Protein AF-A0A645JIY0-F1 (afdb_monomer)

Nearest PDB structures (foldseek):
  5c6n-assembly1_A  TM=8.817E-01  e=1.432E-03  Halalkalibacterium halodurans C-125
  6idr-assembly1_A  TM=7.908E-01  e=8.193E-02  Vibrio cholerae

Foldseek 3Di:
DPPPPCVVVVVVLVVVLVVLVVVCVVLVVLLVVLLVVCVVVVNNVVSVVLVCQLPPVQLVVQCVPQCVPVPSVSNSVSNVVSSVVSSVVSVVVVVVVVVVVVVVVVVVVVVVVVD

pLDDT: mean 82.57, std 8.28, range [42.62, 90.31]

Solvent-accessible surface area (backbone atoms only — not comparable to full-atom values): 6210 Å² total; per-residue (Å²): 142,87,77,76,87,56,49,72,61,52,49,56,49,50,51,53,44,51,52,53,54,61,70,45,45,65,60,55,52,52,49,52,53,54,34,50,50,30,43,74,75,70,41,42,70,59,27,52,48,54,52,43,38,30,69,48,69,40,24,49,57,36,48,67,49,38,26,76,78,50,42,72,61,17,47,61,46,21,57,61,51,18,49,50,56,36,47,53,51,51,50,51,54,50,53,53,49,56,52,54,50,56,52,51,54,53,50,54,52,54,54,64,75,76,107

Secondary structure (DSSP, 8-state):
--S-SSHHHHHHHHHHHHHHHHHHHHHHHHHHHHHHHHHHTT-HHHHHHHHHIIIIIIHHHHHHHHHHHHHHHHHHHHHHHHHHHHHHHHHHHHHHHHHHHHHHHHHHHHHHHH-

Structure (mmCIF, N/CA/C/O backbone):
data_AF-A0A645JIY0-F1
#
_entry.id   AF-A0A645JIY0-F1
#
loop_
_atom_site.group_PDB
_atom_site.id
_atom_site.type_symbol
_atom_site.label_atom_id
_atom_site.label_alt_id
_atom_site.label_comp_id
_atom_site.label_asym_id
_atom_site.label_entity_id
_atom_site.label_seq_id
_atom_site.pdbx_PDB_ins_code
_atom_site.Cartn_x
_atom_site.Cartn_y
_atom_site.Cartn_z
_atom_site.occupancy
_atom_site.B_iso_or_equiv
_atom_site.auth_seq_id
_atom_site.auth_comp_id
_atom_site.auth_asym_id
_atom_site.auth_atom_id
_atom_site.pdbx_PDB_model_num
ATOM 1 N N . MET A 1 1 ? 25.779 -22.692 -22.899 1.00 42.62 1 MET A N 1
ATOM 2 C CA . MET A 1 1 ? 26.183 -21.315 -23.267 1.00 42.62 1 MET A CA 1
ATOM 3 C C . MET A 1 1 ? 25.017 -20.619 -23.979 1.00 42.62 1 MET A C 1
ATOM 5 O O . MET A 1 1 ? 25.105 -20.341 -25.164 1.00 42.62 1 MET A O 1
ATOM 9 N N . ALA A 1 2 ? 23.885 -20.424 -23.287 1.00 53.16 2 ALA A N 1
ATOM 10 C CA . ALA A 1 2 ? 22.614 -20.005 -23.906 1.00 53.16 2 ALA A CA 1
ATOM 11 C C . ALA A 1 2 ? 22.098 -18.621 -23.448 1.00 53.16 2 ALA A C 1
ATOM 13 O O . ALA A 1 2 ? 21.055 -18.190 -23.915 1.00 53.16 2 ALA A O 1
ATOM 14 N N . PHE A 1 3 ? 22.824 -17.903 -22.578 1.00 59.81 3 PHE A N 1
ATOM 15 C CA . PHE A 1 3 ? 22.376 -16.625 -21.987 1.00 59.81 3 PHE A CA 1
ATOM 16 C C . PHE A 1 3 ? 23.402 -15.481 -22.111 1.00 59.81 3 PHE A C 1
ATOM 18 O O . PHE A 1 3 ? 23.457 -14.595 -21.267 1.00 59.81 3 PHE A O 1
ATOM 25 N N . SER A 1 4 ? 24.275 -15.501 -23.121 1.00 52.47 4 SER A N 1
ATOM 26 C CA . SER A 1 4 ? 25.488 -14.663 -23.127 1.00 52.47 4 SER A CA 1
ATOM 27 C C . SER A 1 4 ? 25.742 -13.916 -24.437 1.00 52.47 4 SER A C 1
ATOM 29 O O . SER A 1 4 ? 26.889 -13.814 -24.864 1.00 52.47 4 SER A O 1
ATOM 31 N N . LYS A 1 5 ? 24.693 -13.397 -25.085 1.00 56.94 5 LYS A N 1
ATOM 32 C CA . LYS A 1 5 ? 24.857 -12.351 -26.113 1.00 56.94 5 LYS A CA 1
ATOM 33 C C . LYS A 1 5 ? 24.526 -10.947 -25.59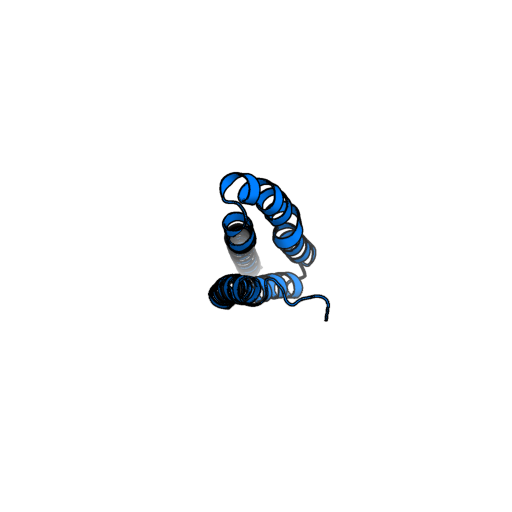1 1.00 56.94 5 LYS A C 1
ATOM 35 O O . LYS A 1 5 ? 25.255 -10.025 -25.927 1.00 56.94 5 LYS A O 1
ATOM 40 N N . ASP A 1 6 ? 23.597 -10.831 -24.637 1.00 58.28 6 ASP A N 1
ATOM 41 C CA . ASP A 1 6 ? 23.140 -9.535 -24.092 1.00 58.28 6 ASP A CA 1
ATOM 42 C C . ASP A 1 6 ? 23.527 -9.320 -22.612 1.00 58.28 6 ASP A C 1
ATOM 44 O O . ASP A 1 6 ? 22.954 -8.493 -21.903 1.00 58.28 6 ASP A O 1
ATOM 48 N N . ALA A 1 7 ? 24.510 -10.081 -22.113 1.00 64.19 7 ALA A N 1
ATOM 49 C CA . ALA A 1 7 ? 24.901 -10.095 -20.699 1.00 64.19 7 ALA A CA 1
ATOM 50 C C . ALA A 1 7 ? 25.199 -8.702 -20.092 1.00 64.19 7 ALA A C 1
ATOM 52 O O . ALA A 1 7 ? 24.764 -8.461 -18.966 1.00 64.19 7 ALA A O 1
ATOM 53 N N . PRO A 1 8 ? 25.874 -7.761 -20.785 1.00 70.31 8 PRO A N 1
ATOM 54 C CA . PRO A 1 8 ? 26.125 -6.435 -20.221 1.00 70.31 8 PRO A CA 1
ATOM 55 C C . PRO A 1 8 ? 24.842 -5.614 -20.044 1.00 70.31 8 PRO A C 1
ATOM 57 O O . PRO A 1 8 ? 24.685 -4.920 -19.041 1.00 70.31 8 PRO A O 1
ATOM 60 N N . GLU A 1 9 ? 23.913 -5.709 -20.995 1.00 73.75 9 GLU A N 1
ATOM 61 C CA . GLU A 1 9 ? 22.661 -4.948 -20.994 1.00 73.75 9 GLU A CA 1
ATOM 62 C C . GLU A 1 9 ? 21.662 -5.503 -19.969 1.00 73.75 9 GLU A C 1
ATOM 64 O O . GLU A 1 9 ? 21.008 -4.753 -19.247 1.00 73.75 9 GLU A O 1
ATOM 69 N N . LEU A 1 10 ? 21.620 -6.827 -19.801 1.00 75.12 10 LEU A N 1
ATOM 70 C CA . LEU A 1 10 ? 20.826 -7.468 -18.751 1.00 75.12 10 LEU A CA 1
ATOM 71 C C . LEU A 1 10 ? 21.333 -7.117 -17.346 1.00 75.12 10 LEU A C 1
ATOM 73 O O . LEU A 1 10 ? 20.528 -6.891 -16.440 1.00 75.12 10 LEU A O 1
ATOM 77 N N . ILE A 1 11 ? 22.654 -7.033 -17.154 1.00 79.94 11 ILE A N 1
ATOM 78 C CA . ILE A 1 11 ? 23.249 -6.654 -15.864 1.00 79.94 11 ILE A CA 1
ATOM 79 C C . ILE A 1 11 ? 22.939 -5.192 -15.528 1.00 79.94 11 ILE A C 1
ATOM 81 O O . ILE A 1 11 ? 22.566 -4.895 -14.391 1.00 79.94 11 ILE A O 1
ATOM 85 N N . THR A 1 12 ? 23.065 -4.267 -16.486 1.00 79.38 12 THR A N 1
ATOM 86 C CA . THR A 1 12 ? 22.749 -2.849 -16.241 1.00 79.38 12 THR A CA 1
ATOM 87 C C . THR A 1 12 ? 21.265 -2.653 -15.953 1.00 79.38 12 THR A C 1
ATOM 89 O O . THR A 1 12 ? 20.909 -1.902 -15.040 1.00 79.38 12 THR A O 1
ATOM 92 N N . LEU A 1 13 ? 20.405 -3.388 -16.656 1.00 78.69 13 LEU A N 1
ATOM 93 C CA . LEU A 1 13 ? 18.973 -3.367 -16.428 1.00 78.69 13 LEU A CA 1
ATOM 94 C C . LEU A 1 13 ? 18.585 -3.918 -15.050 1.00 78.69 13 LEU A C 1
ATOM 96 O O . LEU A 1 13 ? 17.878 -3.247 -14.296 1.00 78.69 13 LEU A O 1
ATOM 100 N N . GLY A 1 14 ? 19.073 -5.111 -14.702 1.00 79.75 14 GLY A N 1
ATOM 101 C CA . GLY A 1 14 ? 18.803 -5.741 -13.411 1.00 79.75 14 GLY A CA 1
ATOM 102 C C . GLY A 1 14 ? 19.338 -4.915 -12.242 1.00 79.75 14 GLY A C 1
ATOM 103 O O . GLY A 1 14 ? 18.649 -4.749 -11.240 1.00 79.75 14 GLY A O 1
ATOM 104 N N . SER A 1 15 ? 20.521 -4.310 -12.393 1.00 83.56 15 SER A N 1
ATOM 105 C CA . SER A 1 15 ? 21.105 -3.412 -11.387 1.00 83.56 15 SER A CA 1
ATOM 106 C C . SER A 1 15 ? 20.230 -2.180 -11.134 1.00 83.56 15 SER A C 1
ATOM 108 O O . SER A 1 15 ? 20.032 -1.776 -9.985 1.00 83.56 15 SER A O 1
ATOM 110 N N . ARG A 1 16 ? 19.648 -1.596 -12.191 1.00 82.19 16 ARG A N 1
ATOM 111 C CA . ARG A 1 16 ? 18.733 -0.453 -12.064 1.00 82.19 16 ARG A CA 1
ATOM 112 C C . ARG A 1 16 ? 17.440 -0.837 -11.348 1.00 82.19 16 ARG A C 1
ATOM 114 O O . ARG A 1 16 ? 17.020 -0.109 -10.452 1.00 82.19 16 ARG A O 1
ATOM 121 N N . GLY A 1 17 ? 16.850 -1.972 -11.712 1.00 80.44 17 GLY A N 1
ATOM 122 C CA . GLY A 1 17 ? 15.659 -2.505 -11.058 1.00 80.44 17 GLY A CA 1
ATOM 123 C C . GLY A 1 17 ? 15.871 -2.787 -9.574 1.00 80.44 17 GLY A C 1
ATOM 124 O O . GLY A 1 17 ? 15.133 -2.287 -8.729 1.00 80.44 17 GLY A O 1
ATOM 125 N N . LEU A 1 18 ? 16.961 -3.484 -9.250 1.00 84.00 18 LEU A N 1
ATOM 126 C CA . LEU A 1 18 ? 17.313 -3.832 -7.876 1.00 84.00 18 LEU A CA 1
ATOM 127 C C . LEU A 1 18 ? 17.519 -2.589 -6.999 1.00 84.00 18 LEU A C 1
ATOM 129 O O . LEU A 1 18 ? 17.071 -2.557 -5.858 1.00 84.00 18 LEU A O 1
ATOM 133 N N . ARG A 1 19 ? 18.172 -1.540 -7.519 1.00 85.94 19 ARG A N 1
ATOM 134 C CA . ARG A 1 19 ? 18.338 -0.275 -6.782 1.00 85.94 19 ARG A CA 1
ATOM 135 C C . ARG A 1 19 ? 17.001 0.376 -6.448 1.00 85.94 19 ARG A C 1
ATOM 137 O O . ARG A 1 19 ? 16.861 0.908 -5.352 1.00 85.94 19 ARG A O 1
ATOM 144 N N . ILE A 1 20 ? 16.049 0.345 -7.379 1.00 82.88 20 ILE A N 1
ATOM 145 C CA . ILE A 1 20 ? 14.705 0.880 -7.152 1.00 82.88 20 ILE A CA 1
ATOM 146 C C . ILE A 1 20 ? 14.017 0.071 -6.049 1.00 82.88 20 ILE A C 1
ATOM 148 O O . ILE A 1 20 ? 13.599 0.661 -5.058 1.00 82.88 20 ILE A O 1
ATOM 152 N N . ASP A 1 21 ? 13.993 -1.259 -6.146 1.00 81.81 21 ASP A N 1
ATOM 153 C CA . ASP A 1 21 ? 13.362 -2.113 -5.129 1.00 81.81 21 ASP A CA 1
ATOM 154 C C . ASP A 1 21 ? 13.979 -1.917 -3.732 1.00 81.81 21 ASP A C 1
ATOM 156 O O . ASP A 1 21 ? 13.263 -1.817 -2.734 1.00 81.81 21 ASP A O 1
ATOM 160 N N . LEU A 1 22 ? 15.308 -1.783 -3.646 1.00 86.94 22 LEU A N 1
ATOM 161 C CA . LEU A 1 22 ? 16.008 -1.559 -2.377 1.00 86.94 22 LEU A CA 1
ATOM 162 C C . LEU A 1 22 ? 15.668 -0.209 -1.731 1.00 86.94 22 LEU A C 1
ATOM 164 O O . LEU A 1 22 ? 15.601 -0.122 -0.507 1.00 86.94 22 LEU A O 1
ATOM 168 N N . ILE A 1 23 ? 15.422 0.840 -2.519 1.00 88.00 23 ILE A N 1
ATOM 169 C CA . ILE A 1 23 ? 14.982 2.141 -1.987 1.00 88.00 23 ILE A CA 1
ATOM 170 C C . ILE A 1 23 ? 13.562 2.040 -1.404 1.00 88.00 23 ILE A C 1
ATOM 172 O O . ILE A 1 23 ? 13.238 2.746 -0.450 1.00 88.00 23 ILE A O 1
ATOM 176 N N . PHE A 1 24 ? 12.728 1.137 -1.927 1.00 84.44 24 PHE A N 1
ATOM 177 C CA . PHE A 1 24 ? 11.347 0.927 -1.477 1.00 84.44 24 PHE A CA 1
ATOM 178 C C . PHE A 1 24 ? 11.202 -0.018 -0.278 1.00 84.44 24 PHE A C 1
ATOM 180 O O . PHE A 1 24 ? 10.114 -0.131 0.294 1.00 84.44 24 PHE A O 1
ATOM 187 N N . LEU A 1 25 ? 12.297 -0.623 0.185 1.00 86.25 25 LEU A N 1
ATOM 188 C CA . LEU A 1 25 ? 12.316 -1.517 1.344 1.00 86.25 25 LEU A CA 1
ATOM 189 C C . LEU A 1 25 ? 11.610 -0.951 2.602 1.00 86.25 25 LEU A C 1
ATOM 191 O O . LEU A 1 25 ? 10.852 -1.695 3.231 1.00 86.25 25 LEU A O 1
ATOM 195 N N . PRO A 1 26 ? 11.763 0.342 2.974 1.00 87.19 26 PRO A N 1
ATOM 196 C CA . PRO A 1 26 ? 11.070 0.910 4.134 1.00 87.19 26 PRO A CA 1
ATOM 197 C C . PRO A 1 26 ? 9.543 0.929 3.980 1.00 87.19 26 PRO A C 1
ATOM 199 O O . PRO A 1 26 ? 8.818 0.681 4.944 1.00 87.19 26 PRO A O 1
ATOM 202 N N . VAL A 1 27 ? 9.048 1.183 2.764 1.00 85.75 27 VAL A N 1
ATOM 203 C CA . VAL A 1 27 ? 7.608 1.203 2.452 1.00 85.75 27 VAL A CA 1
ATOM 204 C C . VAL A 1 27 ? 7.019 -0.198 2.601 1.00 85.75 27 VAL A C 1
ATOM 206 O O . VAL A 1 27 ? 5.951 -0.373 3.193 1.00 85.75 27 VAL A O 1
ATOM 209 N N . ILE A 1 28 ? 7.751 -1.210 2.131 1.00 83.88 28 ILE A N 1
ATOM 210 C CA . ILE A 1 28 ? 7.379 -2.620 2.288 1.00 83.88 28 ILE A CA 1
ATOM 211 C C . ILE A 1 28 ? 7.361 -3.003 3.777 1.00 83.88 28 ILE A C 1
ATOM 213 O O . ILE A 1 28 ? 6.414 -3.642 4.236 1.00 83.88 28 ILE A O 1
ATOM 217 N N . GLY A 1 29 ? 8.358 -2.562 4.552 1.00 88.06 29 GLY A N 1
ATOM 218 C CA . GLY A 1 29 ? 8.407 -2.772 6.002 1.00 88.06 29 GLY A CA 1
ATOM 219 C C . GLY A 1 29 ? 7.186 -2.196 6.726 1.00 88.06 29 GLY A C 1
ATOM 220 O O . GLY A 1 29 ? 6.540 -2.903 7.501 1.00 88.06 29 GLY A O 1
ATOM 221 N N . TYR A 1 30 ? 6.809 -0.950 6.418 1.00 87.81 30 TYR A N 1
ATOM 222 C CA . TYR A 1 30 ? 5.597 -0.320 6.957 1.00 87.81 30 TYR A CA 1
ATOM 223 C C . TYR A 1 30 ? 4.333 -1.142 6.658 1.00 87.81 30 TYR A C 1
ATOM 225 O O . TYR A 1 30 ? 3.529 -1.400 7.555 1.00 87.81 30 TYR A O 1
ATOM 233 N N . GLN A 1 31 ? 4.177 -1.605 5.416 1.00 83.88 31 GLN A N 1
ATOM 234 C CA . GLN A 1 31 ? 3.032 -2.422 5.004 1.00 83.88 31 GLN A CA 1
ATOM 235 C C . GLN A 1 31 ? 2.930 -3.740 5.776 1.00 83.88 31 GLN A C 1
ATOM 237 O O . GLN A 1 31 ? 1.836 -4.124 6.193 1.00 83.88 31 GLN A O 1
ATOM 242 N N . ILE A 1 32 ? 4.054 -4.426 5.996 1.00 87.31 32 ILE A N 1
ATOM 243 C CA . ILE A 1 32 ? 4.079 -5.678 6.763 1.00 87.31 32 ILE A CA 1
ATOM 244 C C . ILE A 1 32 ? 3.636 -5.422 8.207 1.00 87.31 32 ILE A C 1
ATOM 246 O O . ILE A 1 32 ? 2.789 -6.148 8.726 1.00 87.31 32 ILE A O 1
ATOM 250 N N . VAL A 1 33 ? 4.148 -4.364 8.844 1.00 90.31 33 VAL A N 1
ATOM 251 C CA . VAL A 1 33 ? 3.768 -3.999 10.218 1.00 90.31 33 VAL A CA 1
ATOM 252 C C . VAL A 1 33 ? 2.281 -3.654 10.310 1.00 90.31 33 VAL A C 1
ATOM 254 O O . VAL A 1 33 ? 1.589 -4.179 11.181 1.00 90.31 33 VAL A O 1
ATOM 257 N N . ALA A 1 34 ? 1.759 -2.836 9.394 1.00 86.75 34 ALA A N 1
ATOM 258 C CA . ALA A 1 34 ? 0.342 -2.481 9.371 1.00 86.75 34 ALA A CA 1
ATOM 259 C C . ALA A 1 34 ? -0.559 -3.707 9.137 1.00 86.75 34 ALA A C 1
ATOM 261 O O . ALA A 1 34 ? -1.588 -3.870 9.793 1.00 86.75 34 ALA A O 1
ATOM 262 N N . SER A 1 35 ? -0.153 -4.612 8.245 1.00 86.25 35 SER A N 1
ATOM 263 C CA . SER A 1 35 ? -0.869 -5.865 8.001 1.00 86.25 35 SER A CA 1
ATOM 264 C C . SER A 1 35 ? -0.886 -6.766 9.241 1.00 86.25 35 SER A C 1
ATOM 266 O O . SER A 1 35 ? -1.935 -7.306 9.597 1.00 86.25 35 SER A O 1
ATOM 268 N N . ASN A 1 36 ? 0.246 -6.889 9.941 1.00 89.12 36 ASN A N 1
ATOM 269 C CA . ASN A 1 36 ? 0.336 -7.639 11.196 1.00 89.12 36 ASN A CA 1
ATOM 270 C C . ASN A 1 36 ? -0.508 -7.005 12.309 1.00 89.12 36 ASN A C 1
ATOM 272 O O . ASN A 1 36 ? -1.159 -7.727 13.059 1.00 89.12 36 ASN A O 1
ATOM 276 N N . TYR A 1 37 ? -0.570 -5.673 12.380 1.00 89.44 37 TYR A N 1
ATOM 277 C CA . TYR A 1 37 ? -1.449 -4.967 13.313 1.00 89.44 37 TYR A CA 1
ATOM 278 C C . TYR A 1 37 ? -2.920 -5.353 13.109 1.00 89.44 37 TYR A C 1
ATOM 280 O O . TYR A 1 37 ? -3.588 -5.758 14.060 1.00 89.44 37 TYR A O 1
ATOM 288 N N . PHE A 1 38 ? -3.417 -5.311 11.866 1.00 86.94 38 PHE A N 1
ATOM 289 C CA . PHE A 1 38 ? -4.798 -5.701 11.560 1.00 86.94 38 PHE A CA 1
ATOM 290 C C . PHE A 1 38 ? -5.086 -7.176 11.863 1.00 86.94 38 PHE A C 1
ATOM 292 O O . PHE A 1 38 ? -6.196 -7.506 12.281 1.00 86.94 38 PHE A O 1
ATOM 299 N N . GLN A 1 39 ? -4.106 -8.062 11.683 1.00 87.88 39 GLN A N 1
ATOM 300 C CA . GLN A 1 39 ? -4.231 -9.465 12.083 1.00 87.88 39 GLN A CA 1
ATOM 301 C C . GLN A 1 39 ? -4.313 -9.613 13.611 1.00 87.88 39 GLN A C 1
ATOM 303 O O . GLN A 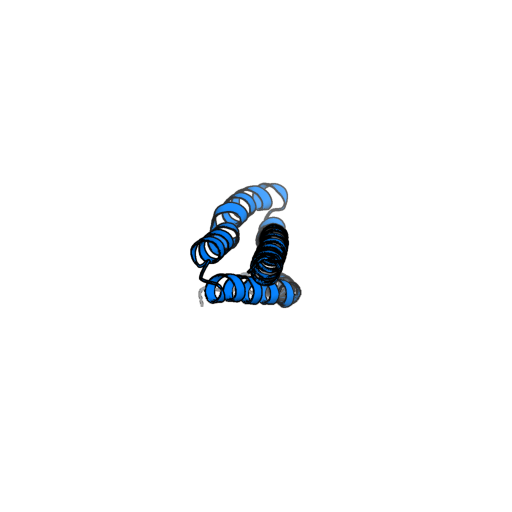1 39 ? -5.182 -10.336 14.097 1.00 87.88 39 GLN A O 1
ATOM 308 N N . ALA A 1 40 ? -3.485 -8.883 14.366 1.00 88.00 40 ALA A N 1
ATOM 309 C CA . ALA A 1 40 ? -3.436 -8.947 15.828 1.00 88.00 40 ALA A CA 1
ATOM 310 C C . ALA A 1 40 ? -4.732 -8.465 16.506 1.00 88.00 40 ALA A C 1
ATOM 312 O O . ALA A 1 40 ? -5.149 -9.043 17.505 1.00 88.00 40 ALA A O 1
ATOM 313 N N . ILE A 1 41 ? -5.410 -7.456 15.947 1.00 86.94 41 ILE A N 1
ATOM 314 C CA . ILE A 1 41 ? -6.702 -6.957 16.465 1.00 86.94 41 ILE A CA 1
ATOM 315 C C . ILE A 1 41 ? -7.919 -7.774 15.981 1.00 86.94 41 ILE A C 1
ATOM 317 O O . ILE A 1 41 ? -9.060 -7.336 16.117 1.00 86.94 41 ILE A O 1
ATOM 321 N N . GLY A 1 42 ? -7.702 -8.936 15.352 1.00 84.75 42 GLY A N 1
ATOM 322 C CA . GLY A 1 42 ? -8.771 -9.805 14.843 1.00 84.75 42 GLY A CA 1
ATOM 323 C C . GLY A 1 42 ? -9.419 -9.336 13.532 1.00 84.75 42 GLY A C 1
ATOM 324 O O . GLY A 1 42 ? -10.389 -9.933 13.066 1.00 84.75 42 GLY A O 1
ATOM 325 N N . LYS A 1 43 ? -8.878 -8.300 12.879 1.00 85.44 43 LYS A N 1
ATOM 326 C CA . LYS A 1 43 ? -9.362 -7.750 11.599 1.00 85.44 43 LYS A CA 1
ATOM 327 C C . LYS A 1 43 ? -8.594 -8.313 10.398 1.00 85.44 43 LYS A C 1
ATOM 329 O O . LYS A 1 43 ? -8.277 -7.597 9.447 1.00 85.44 43 LYS A O 1
ATOM 334 N N . ALA A 1 44 ? -8.365 -9.628 10.394 1.00 86.81 44 ALA A N 1
ATOM 335 C CA . ALA A 1 44 ? -7.625 -10.334 9.341 1.00 86.81 44 ALA A CA 1
ATOM 336 C C . ALA A 1 44 ? -8.194 -10.100 7.927 1.00 86.81 44 ALA A C 1
ATOM 338 O O . ALA A 1 44 ? -7.437 -9.988 6.968 1.00 86.81 44 ALA A O 1
ATOM 339 N N . LYS A 1 45 ? -9.518 -9.934 7.788 1.00 86.81 45 LYS A N 1
ATOM 340 C CA . LYS A 1 45 ? -10.157 -9.618 6.496 1.00 86.81 45 LYS A CA 1
ATOM 341 C C . LYS A 1 45 ? -9.620 -8.323 5.872 1.00 86.81 45 LYS A C 1
ATOM 343 O O . LYS A 1 45 ? -9.433 -8.272 4.662 1.00 86.81 45 LYS A O 1
ATOM 348 N N . ILE A 1 46 ? -9.353 -7.300 6.688 1.00 85.56 46 ILE A N 1
ATOM 349 C CA . ILE A 1 46 ? -8.817 -6.012 6.222 1.00 85.56 46 ILE A CA 1
ATOM 350 C C . ILE A 1 46 ? -7.354 -6.176 5.797 1.00 85.56 46 ILE A C 1
ATOM 352 O O . ILE A 1 46 ? -6.977 -5.700 4.732 1.00 85.56 46 ILE A O 1
ATOM 356 N N . SER A 1 47 ? -6.553 -6.903 6.581 1.00 85.12 47 SER A N 1
ATOM 357 C CA . SER A 1 47 ? -5.162 -7.236 6.233 1.00 85.12 47 SER A CA 1
ATOM 358 C C . SER A 1 47 ? -5.067 -7.983 4.897 1.00 85.12 47 SER A C 1
ATOM 360 O O . SER A 1 47 ? -4.302 -7.585 4.019 1.00 85.12 47 SER A O 1
ATOM 362 N N . ILE A 1 48 ? -5.898 -9.011 4.705 1.00 88.38 48 ILE A N 1
ATOM 363 C CA . ILE A 1 48 ? -5.949 -9.790 3.464 1.00 88.38 48 ILE A CA 1
ATOM 364 C C . ILE A 1 48 ? -6.378 -8.900 2.292 1.00 88.38 48 ILE A C 1
ATOM 366 O O . ILE A 1 48 ? -5.759 -8.938 1.230 1.00 88.38 48 ILE A O 1
ATOM 370 N N . PHE A 1 49 ? -7.397 -8.059 2.486 1.00 88.38 49 PHE A N 1
ATOM 371 C CA . PHE A 1 49 ? -7.840 -7.117 1.461 1.00 88.38 49 PHE A CA 1
ATOM 372 C C . PHE A 1 49 ? -6.726 -6.145 1.046 1.00 88.38 49 PHE A C 1
ATOM 374 O O . PHE A 1 49 ? -6.486 -5.978 -0.145 1.00 88.38 49 PHE A O 1
ATOM 381 N N . LEU A 1 50 ? -6.000 -5.558 2.003 1.00 84.06 50 LEU A N 1
ATOM 382 C CA . LEU A 1 50 ? -4.863 -4.669 1.735 1.00 84.06 50 LEU A CA 1
ATOM 383 C C . LEU A 1 50 ? -3.715 -5.398 1.013 1.00 84.06 50 LEU A C 1
ATOM 385 O O . LEU A 1 50 ? -3.105 -4.840 0.100 1.00 84.06 50 LEU A O 1
ATOM 389 N N . ALA A 1 51 ? -3.455 -6.665 1.354 1.00 84.75 51 ALA A N 1
ATOM 390 C CA . ALA A 1 51 ? -2.459 -7.483 0.665 1.00 84.75 51 ALA A CA 1
ATOM 391 C C . ALA A 1 51 ? -2.834 -7.737 -0.809 1.00 84.75 51 ALA A C 1
ATOM 393 O O . ALA A 1 51 ? -1.999 -7.553 -1.700 1.00 84.75 51 ALA A O 1
ATOM 394 N N . PHE A 1 52 ? -4.099 -8.081 -1.080 1.00 88.69 52 PHE A N 1
ATOM 395 C CA . PHE A 1 52 ? -4.612 -8.236 -2.447 1.00 88.69 52 PHE A CA 1
ATOM 396 C C . PHE A 1 52 ? -4.639 -6.921 -3.216 1.00 88.69 52 PHE A C 1
ATOM 398 O O . PHE A 1 52 ? -4.360 -6.898 -4.415 1.00 88.69 52 PHE A O 1
ATOM 405 N N . LEU A 1 53 ? -4.947 -5.818 -2.538 1.00 85.62 53 LEU A N 1
ATOM 406 C CA . LEU A 1 53 ? -4.946 -4.493 -3.134 1.00 85.62 53 LEU A CA 1
ATOM 407 C C . LEU A 1 53 ? -3.581 -4.181 -3.750 1.00 85.62 53 LEU A C 1
ATOM 409 O O . LEU A 1 53 ? -3.499 -3.776 -4.905 1.00 85.62 53 LEU A O 1
ATOM 413 N N . ARG A 1 54 ? -2.513 -4.467 -3.002 1.00 81.44 54 ARG A N 1
ATOM 414 C CA . ARG A 1 54 ? -1.128 -4.254 -3.421 1.00 81.44 54 ARG A CA 1
ATOM 415 C C . ARG A 1 54 ? -0.711 -5.161 -4.574 1.00 81.44 54 ARG A C 1
ATOM 417 O O . ARG A 1 54 ? -0.208 -4.663 -5.567 1.00 81.44 54 ARG A O 1
ATOM 424 N N . GLN A 1 55 ? -0.918 -6.473 -4.457 1.00 83.62 55 GLN A N 1
ATOM 425 C CA . GLN A 1 55 ? -0.374 -7.440 -5.424 1.00 83.62 55 GLN A CA 1
ATOM 426 C C . GLN A 1 55 ? -1.245 -7.640 -6.666 1.00 83.62 55 GLN A C 1
ATOM 428 O O . GLN A 1 55 ? -0.731 -8.004 -7.719 1.00 83.62 55 GLN A O 1
ATOM 433 N N . VAL A 1 56 ? -2.556 -7.423 -6.553 1.00 87.38 56 VAL A N 1
ATOM 434 C CA . VAL A 1 56 ? -3.521 -7.801 -7.591 1.00 87.38 56 VAL A CA 1
ATOM 435 C C . VAL A 1 56 ? -4.275 -6.580 -8.094 1.00 87.38 56 VAL A C 1
ATOM 437 O O . VAL A 1 56 ? -4.178 -6.244 -9.269 1.00 87.38 56 VAL A O 1
ATOM 440 N N . ILE A 1 57 ? -5.001 -5.885 -7.219 1.00 87.69 57 ILE A N 1
ATOM 441 C CA . ILE A 1 57 ? -5.962 -4.857 -7.655 1.00 87.69 57 ILE A CA 1
ATOM 442 C C . ILE A 1 57 ? -5.250 -3.626 -8.224 1.00 87.69 57 ILE A C 1
ATOM 444 O O . ILE A 1 57 ? -5.718 -3.058 -9.203 1.00 87.69 57 ILE A O 1
ATOM 448 N N . VAL A 1 58 ? -4.132 -3.213 -7.626 1.00 87.62 58 VAL A N 1
ATOM 449 C CA . VAL A 1 58 ? -3.389 -2.012 -8.031 1.00 87.62 58 VAL A CA 1
ATOM 450 C C . VAL A 1 58 ? -2.211 -2.366 -8.936 1.00 87.62 58 VAL A C 1
ATOM 452 O O . VAL A 1 58 ? -2.029 -1.732 -9.973 1.00 87.62 58 VAL A O 1
ATOM 455 N N . LEU A 1 59 ? -1.425 -3.392 -8.599 1.00 87.56 59 LEU A N 1
ATOM 456 C CA . LEU A 1 59 ? -0.226 -3.724 -9.371 1.00 87.56 59 LEU A CA 1
ATOM 457 C C . LEU A 1 59 ? -0.541 -4.233 -10.781 1.00 87.56 59 LEU A C 1
ATOM 459 O O . LEU A 1 59 ? 0.084 -3.766 -11.728 1.00 87.56 59 LEU A O 1
ATOM 463 N N . ILE A 1 60 ? -1.512 -5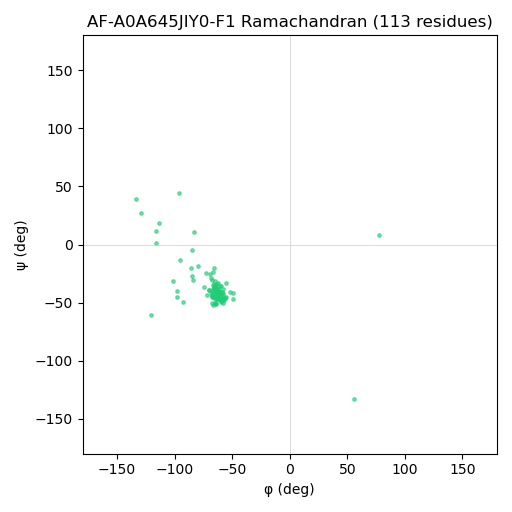.137 -10.954 1.00 90.25 60 ILE A N 1
ATOM 464 C CA . ILE A 1 60 ? -1.834 -5.711 -12.273 1.00 90.25 60 ILE A CA 1
ATOM 465 C C . ILE A 1 60 ? -2.243 -4.640 -13.299 1.00 90.25 60 ILE A C 1
ATOM 467 O O . ILE A 1 60 ? -1.692 -4.636 -14.400 1.00 90.25 60 ILE A O 1
ATOM 471 N N . PRO A 1 61 ? -3.166 -3.704 -13.017 1.00 88.06 61 PRO A N 1
ATOM 472 C CA . PRO A 1 61 ? -3.484 -2.678 -14.003 1.00 88.06 61 PRO A CA 1
ATOM 473 C C . PRO A 1 61 ? -2.292 -1.755 -14.274 1.00 88.06 61 PRO A C 1
ATOM 475 O O . PRO A 1 61 ? -2.031 -1.435 -15.433 1.00 88.06 61 PRO A O 1
ATOM 478 N N . ILE A 1 62 ? -1.521 -1.369 -13.251 1.00 88.19 62 ILE A N 1
ATOM 479 C CA . ILE A 1 62 ? -0.364 -0.485 -13.447 1.00 88.19 62 ILE A CA 1
ATOM 480 C C . ILE A 1 62 ? 0.706 -1.183 -14.291 1.00 88.19 62 ILE A C 1
ATOM 482 O O . ILE A 1 62 ? 1.179 -0.600 -15.261 1.00 88.19 62 ILE A O 1
ATOM 486 N N . ILE A 1 63 ? 1.049 -2.437 -13.999 1.00 88.94 63 ILE A N 1
ATOM 487 C CA . ILE A 1 63 ? 2.071 -3.177 -14.749 1.00 88.94 63 ILE A CA 1
ATOM 488 C C . ILE A 1 63 ? 1.639 -3.470 -16.193 1.00 88.94 63 ILE A C 1
ATOM 490 O O . ILE A 1 63 ? 2.485 -3.632 -17.062 1.00 88.94 63 ILE A O 1
ATOM 494 N N . LEU A 1 64 ? 0.335 -3.499 -16.491 1.00 87.88 64 LEU A N 1
ATOM 495 C CA . LEU A 1 64 ? -0.167 -3.668 -17.859 1.00 87.88 64 LEU A CA 1
ATOM 496 C C . LEU A 1 64 ? -0.229 -2.356 -18.648 1.00 87.88 64 LEU A C 1
ATOM 498 O O . LEU A 1 64 ? -0.106 -2.382 -19.875 1.00 87.88 64 LEU A O 1
ATOM 502 N N . ILE A 1 65 ? -0.455 -1.228 -17.972 1.00 88.38 65 ILE A N 1
ATOM 503 C CA . ILE A 1 65 ? -0.658 0.085 -18.596 1.00 88.38 65 ILE A CA 1
ATOM 504 C C . ILE A 1 65 ? 0.666 0.845 -18.712 1.00 88.38 65 ILE A C 1
ATOM 506 O O . ILE A 1 65 ? 1.007 1.333 -19.787 1.00 88.38 65 ILE A O 1
ATOM 510 N N . LEU A 1 66 ? 1.434 0.935 -17.627 1.00 84.56 66 LEU A N 1
ATOM 511 C CA . LEU A 1 66 ? 2.605 1.808 -17.522 1.00 84.56 66 LEU A CA 1
ATOM 512 C C . LEU A 1 66 ? 3.738 1.459 -18.506 1.00 84.56 66 LEU A C 1
ATOM 514 O O . LEU A 1 66 ? 4.299 2.377 -19.115 1.00 84.56 66 LEU A O 1
ATOM 518 N N . PRO A 1 67 ? 4.055 0.171 -18.755 1.00 85.81 67 PRO A N 1
ATOM 519 C CA . PRO A 1 67 ? 5.058 -0.193 -19.751 1.00 85.81 67 PRO A CA 1
ATOM 520 C C . PRO A 1 67 ? 4.658 0.153 -21.186 1.00 85.81 67 PRO A C 1
ATOM 522 O O . PRO A 1 67 ? 5.532 0.294 -22.035 1.00 85.81 67 PRO A O 1
ATOM 525 N N . ARG A 1 68 ? 3.364 0.340 -21.482 1.00 85.88 68 ARG A N 1
ATOM 526 C CA . ARG A 1 68 ? 2.928 0.761 -22.826 1.00 85.88 68 ARG A CA 1
ATOM 527 C C . ARG A 1 68 ? 3.339 2.201 -23.142 1.00 85.88 68 ARG A C 1
ATOM 529 O O . ARG A 1 68 ? 3.495 2.529 -24.310 1.00 85.88 68 ARG A O 1
ATOM 536 N N . PHE A 1 69 ? 3.532 3.035 -22.118 1.00 84.19 69 PHE A N 1
ATOM 537 C CA . PHE A 1 69 ? 3.927 4.439 -22.268 1.00 84.19 69 PHE A CA 1
ATOM 538 C C . PHE A 1 69 ? 5.432 4.662 -22.088 1.00 84.19 69 PHE A C 1
ATOM 540 O O . PHE A 1 69 ? 6.028 5.443 -22.823 1.00 84.19 69 PHE A O 1
ATOM 547 N N . TRP A 1 70 ? 6.057 3.976 -21.124 1.00 79.94 70 TRP A N 1
ATOM 548 C CA . TRP A 1 70 ? 7.472 4.177 -20.768 1.00 79.94 70 TRP A CA 1
ATOM 549 C C . TRP A 1 70 ? 8.367 2.961 -21.023 1.00 79.94 70 TRP A C 1
ATOM 551 O O . TRP A 1 70 ? 9.511 2.917 -20.555 1.00 79.94 70 TRP A O 1
ATOM 561 N N . GLY A 1 71 ? 7.859 1.963 -21.748 1.00 83.38 71 GLY A N 1
ATOM 562 C CA . GLY A 1 71 ? 8.579 0.732 -22.044 1.00 83.38 71 GLY A CA 1
ATOM 563 C C . GLY A 1 71 ? 9.049 0.046 -20.765 1.00 83.38 71 GLY A C 1
ATOM 564 O O . GLY A 1 71 ? 8.338 -0.065 -19.766 1.00 83.38 71 GLY A O 1
ATOM 565 N N . LEU A 1 72 ? 10.307 -0.362 -20.772 1.00 79.25 72 LEU A N 1
ATOM 566 C CA . LEU A 1 72 ? 10.921 -1.106 -19.684 1.00 79.25 72 LEU A CA 1
ATOM 567 C C . LEU A 1 72 ? 11.078 -0.299 -18.385 1.00 79.25 72 LEU A C 1
ATOM 569 O O . LEU A 1 72 ?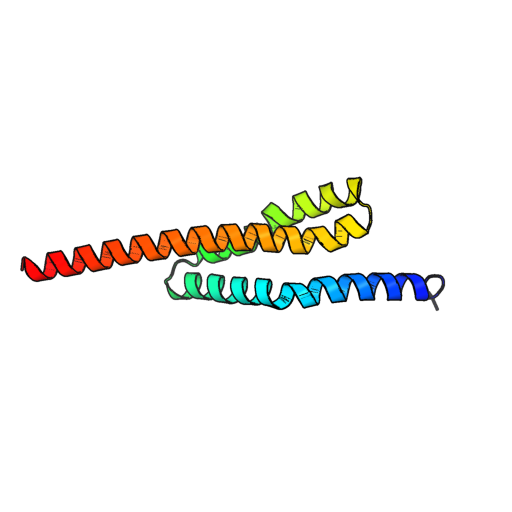 10.964 -0.857 -17.299 1.00 79.25 72 LEU A O 1
ATOM 573 N N . ASN A 1 73 ? 11.259 1.024 -18.464 1.00 80.38 73 ASN A N 1
ATOM 574 C CA . ASN A 1 73 ? 11.274 1.874 -17.267 1.00 80.38 73 ASN A CA 1
ATOM 575 C C . ASN A 1 73 ? 9.893 1.919 -16.594 1.00 80.38 73 ASN A C 1
ATOM 577 O O . ASN A 1 73 ? 9.809 1.946 -15.369 1.00 80.38 73 ASN A O 1
ATOM 581 N N . GLY A 1 74 ? 8.814 1.874 -17.386 1.00 79.75 74 GLY A N 1
ATOM 582 C CA . GLY A 1 74 ? 7.447 1.774 -16.872 1.00 79.75 74 GLY A CA 1
ATOM 583 C C . GLY A 1 74 ? 7.214 0.483 -16.086 1.00 79.75 74 GLY A C 1
ATOM 584 O O . GLY A 1 74 ? 6.505 0.499 -15.085 1.00 79.75 74 GLY A O 1
ATOM 585 N N . LEU A 1 75 ? 7.868 -0.613 -16.479 1.00 83.88 75 LEU A N 1
ATOM 586 C CA . LEU A 1 75 ? 7.821 -1.872 -15.736 1.00 83.88 75 LEU A CA 1
ATOM 587 C C . LEU A 1 75 ? 8.479 -1.722 -14.360 1.00 83.88 75 LEU A C 1
ATOM 589 O O . LEU A 1 75 ? 7.854 -2.022 -13.349 1.00 83.88 75 LEU A O 1
ATOM 593 N N . TRP A 1 76 ? 9.694 -1.177 -14.299 1.00 83.06 76 TRP A N 1
ATOM 594 C CA . TRP A 1 76 ? 10.420 -1.011 -13.035 1.00 83.06 76 TRP A CA 1
ATOM 595 C C . TRP A 1 76 ? 9.750 -0.040 -12.057 1.00 83.06 76 TRP A C 1
ATOM 597 O O . TRP A 1 76 ? 9.851 -0.221 -10.850 1.00 83.06 76 TRP A O 1
ATOM 607 N N . ILE A 1 77 ? 9.057 0.984 -12.559 1.00 82.38 77 ILE A N 1
ATOM 608 C CA . ILE A 1 77 ? 8.385 1.991 -11.721 1.00 82.38 77 ILE A CA 1
ATOM 609 C C . ILE A 1 77 ? 6.974 1.537 -11.298 1.00 82.38 77 ILE A C 1
ATOM 611 O O . ILE A 1 77 ? 6.441 2.019 -10.298 1.00 82.38 77 ILE A O 1
ATOM 615 N N . SER A 1 78 ? 6.369 0.583 -12.011 1.00 87.06 78 SER A N 1
ATOM 616 C CA . SER A 1 78 ? 5.011 0.108 -11.714 1.00 87.06 78 SER A CA 1
ATOM 617 C C . SER A 1 78 ? 4.858 -0.447 -10.293 1.00 87.06 78 SER A C 1
ATOM 619 O O . SER A 1 78 ? 3.888 -0.120 -9.610 1.00 87.06 78 SER A O 1
ATOM 621 N N . GLN A 1 79 ? 5.841 -1.217 -9.825 1.00 83.31 79 GLN A N 1
ATOM 622 C CA . GLN A 1 79 ? 5.840 -1.815 -8.492 1.00 83.31 79 GLN A CA 1
ATOM 623 C C . GLN A 1 79 ? 5.958 -0.772 -7.364 1.00 83.31 79 GLN A C 1
ATOM 625 O O . GLN A 1 79 ? 5.070 -0.735 -6.512 1.00 83.31 79 GLN A O 1
ATOM 630 N N . PRO A 1 80 ? 6.928 0.160 -7.407 1.00 84.19 80 PRO A N 1
ATOM 631 C CA . PRO A 1 80 ? 6.9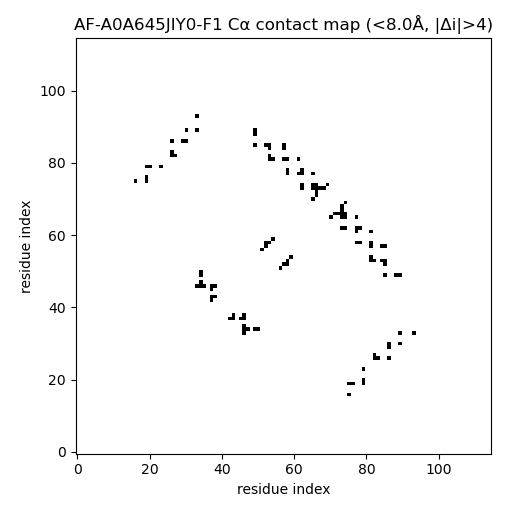71 1.327 -6.530 1.00 84.19 80 PRO A CA 1
ATOM 632 C C . PRO A 1 80 ? 5.664 2.120 -6.440 1.00 84.19 80 PRO A C 1
ATOM 634 O O . PRO A 1 80 ? 5.216 2.465 -5.347 1.00 84.19 80 PRO A O 1
ATOM 637 N N . ILE A 1 81 ? 5.031 2.412 -7.581 1.00 85.88 81 ILE A N 1
ATOM 638 C CA . ILE A 1 81 ? 3.772 3.168 -7.603 1.00 85.88 81 ILE A CA 1
ATOM 639 C C . ILE A 1 81 ? 2.665 2.363 -6.925 1.00 85.88 81 ILE A C 1
ATOM 641 O O . ILE A 1 81 ? 1.917 2.916 -6.116 1.00 85.88 81 ILE A O 1
ATOM 645 N N . ALA A 1 82 ? 2.563 1.068 -7.227 1.00 87.19 82 ALA A N 1
ATOM 646 C CA . ALA A 1 82 ? 1.572 0.205 -6.603 1.00 87.19 82 ALA A CA 1
ATOM 647 C C . ALA A 1 82 ? 1.758 0.139 -5.080 1.00 87.19 82 ALA A C 1
ATOM 649 O O . ALA A 1 82 ? 0.780 0.255 -4.337 1.00 87.19 82 ALA A O 1
ATOM 650 N N . ASP A 1 83 ? 3.002 0.031 -4.610 1.00 84.88 83 ASP A N 1
ATOM 651 C CA . ASP A 1 83 ? 3.322 0.019 -3.185 1.00 84.88 83 ASP A CA 1
ATOM 652 C C . ASP A 1 83 ? 2.988 1.356 -2.502 1.00 84.88 83 ASP A C 1
ATOM 654 O O . ASP A 1 83 ? 2.450 1.335 -1.393 1.00 84.88 83 ASP A O 1
ATOM 658 N N . ILE A 1 84 ? 3.218 2.506 -3.154 1.00 87.69 84 ILE A N 1
ATOM 659 C CA . ILE A 1 84 ? 2.831 3.834 -2.634 1.00 87.69 84 ILE A CA 1
ATOM 660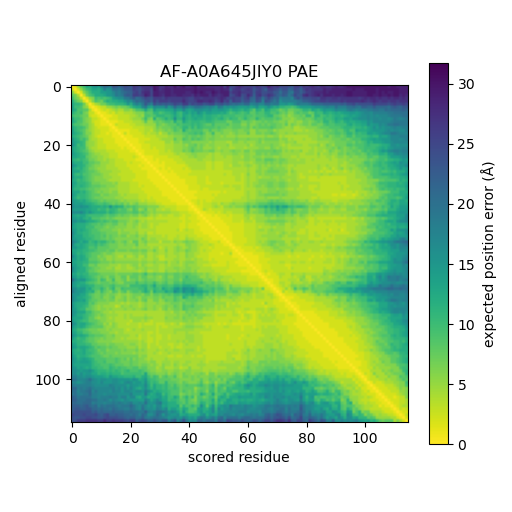 C C . ILE A 1 84 ? 1.313 3.950 -2.508 1.00 87.69 84 ILE A C 1
ATOM 662 O O . ILE A 1 84 ? 0.807 4.337 -1.455 1.00 87.69 84 ILE A O 1
ATOM 666 N N . VAL A 1 85 ? 0.574 3.607 -3.565 1.00 88.31 85 VAL A N 1
ATOM 667 C CA . VAL A 1 85 ? -0.895 3.674 -3.562 1.00 88.31 85 VAL A CA 1
ATOM 668 C C . VAL A 1 85 ? -1.461 2.767 -2.472 1.00 88.31 85 VAL A C 1
AT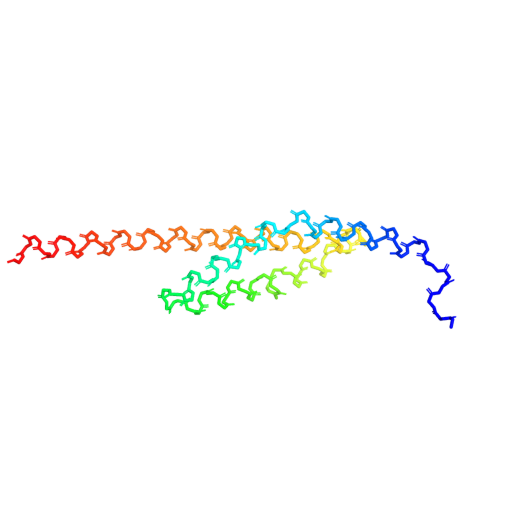OM 670 O O . VAL A 1 85 ? -2.324 3.182 -1.696 1.00 88.31 85 VAL A O 1
ATOM 673 N N . ALA A 1 86 ? -0.934 1.548 -2.355 1.00 85.44 86 ALA A N 1
ATOM 674 C CA . ALA A 1 86 ? -1.338 0.630 -1.305 1.00 85.44 86 ALA A CA 1
ATOM 675 C C . ALA A 1 86 ? -0.950 1.146 0.093 1.00 85.44 86 ALA A C 1
ATOM 677 O O . ALA A 1 86 ? -1.757 1.035 1.008 1.00 85.44 86 ALA A O 1
ATOM 678 N N . ALA A 1 87 ? 0.217 1.773 0.272 1.00 86.75 87 ALA A N 1
ATOM 679 C CA . ALA A 1 87 ? 0.618 2.365 1.551 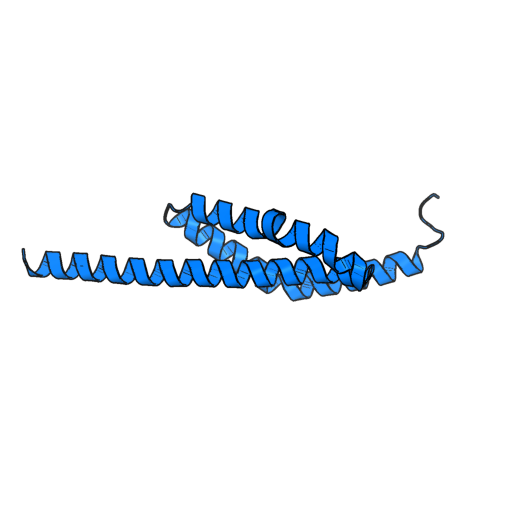1.00 86.75 87 ALA A CA 1
ATOM 680 C C . ALA A 1 87 ? -0.299 3.525 1.974 1.00 86.75 87 ALA A C 1
ATOM 682 O O . ALA A 1 87 ? -0.663 3.618 3.148 1.00 86.75 87 ALA A O 1
ATOM 683 N N . ILE A 1 88 ? -0.723 4.374 1.032 1.00 90.00 88 ILE A N 1
ATOM 684 C CA . ILE A 1 88 ? -1.702 5.444 1.282 1.00 90.00 88 ILE A CA 1
ATOM 685 C C . ILE A 1 88 ? -3.038 4.846 1.736 1.00 90.00 88 ILE A C 1
ATOM 687 O O . ILE A 1 88 ? -3.604 5.282 2.740 1.00 90.00 88 ILE A O 1
ATOM 691 N N . LEU A 1 89 ? -3.526 3.816 1.041 1.00 87.25 89 LEU A N 1
ATOM 692 C CA . LEU A 1 89 ? -4.786 3.154 1.385 1.00 87.25 89 LEU A CA 1
ATOM 693 C C . LEU A 1 89 ? -4.695 2.455 2.748 1.00 87.25 89 LEU A C 1
ATOM 695 O O . LEU A 1 89 ? -5.573 2.646 3.589 1.00 87.25 89 LEU A O 1
ATOM 699 N N . THR A 1 90 ? -3.604 1.741 3.024 1.00 86.38 90 THR A N 1
ATOM 700 C CA . THR A 1 90 ? -3.312 1.161 4.343 1.00 86.38 90 THR A CA 1
ATOM 701 C C . THR A 1 90 ? -3.319 2.227 5.438 1.00 86.38 90 THR A C 1
ATOM 703 O O . THR A 1 90 ? -3.960 2.033 6.470 1.00 86.38 90 THR A O 1
ATOM 706 N N . SER A 1 91 ? -2.677 3.376 5.202 1.00 87.56 91 SER A N 1
ATOM 707 C CA . SER A 1 91 ? -2.623 4.490 6.160 1.00 87.56 91 SER A CA 1
ATOM 708 C C . SER A 1 91 ? -4.013 5.062 6.445 1.00 87.56 91 SER A C 1
ATOM 710 O O . SER A 1 91 ? -4.351 5.330 7.597 1.00 87.56 91 SER A O 1
ATOM 712 N N . PHE A 1 92 ? -4.850 5.201 5.413 1.00 89.69 92 PHE A N 1
ATOM 713 C CA . PHE A 1 92 ? -6.239 5.639 5.553 1.00 89.69 92 PHE A CA 1
ATOM 714 C C . PHE A 1 92 ? -7.072 4.664 6.399 1.00 89.69 92 PHE A C 1
ATOM 716 O O . PHE A 1 92 ? -7.768 5.085 7.326 1.00 89.69 92 PHE A O 1
ATOM 723 N N . PHE A 1 93 ? -6.977 3.358 6.124 1.00 86.44 93 PHE A N 1
ATOM 724 C CA . PHE A 1 93 ? -7.667 2.335 6.915 1.00 86.44 93 PHE A CA 1
ATOM 725 C C . PHE A 1 93 ? -7.181 2.311 8.365 1.00 86.44 93 PHE A C 1
ATOM 727 O O . PHE A 1 93 ? -8.000 2.216 9.279 1.00 86.44 93 PHE A O 1
ATOM 734 N N . LEU A 1 94 ? -5.871 2.446 8.584 1.00 86.12 94 LEU A N 1
ATOM 735 C CA . LEU A 1 94 ? -5.275 2.497 9.916 1.00 86.12 94 LEU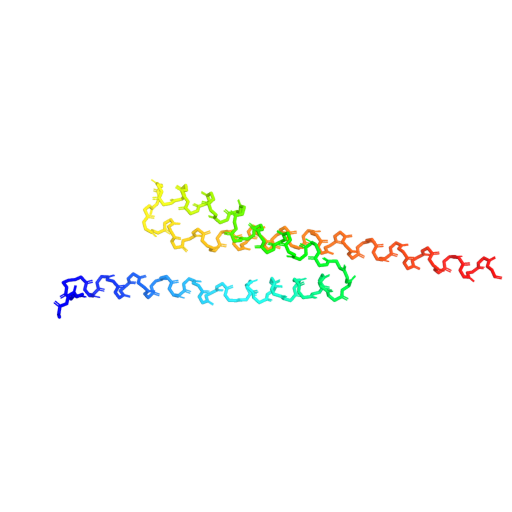 A CA 1
ATOM 736 C C . LEU A 1 94 ? -5.773 3.715 10.703 1.00 86.12 94 LEU A C 1
ATOM 738 O O . LEU A 1 94 ? -6.201 3.581 11.846 1.00 86.12 94 LEU A O 1
ATOM 742 N N . TYR A 1 95 ? -5.788 4.896 10.083 1.00 87.69 95 TYR A N 1
ATOM 743 C CA . TYR A 1 95 ? -6.277 6.116 10.720 1.00 87.69 95 TYR A CA 1
ATOM 744 C C . TYR A 1 95 ? -7.757 6.010 11.108 1.00 87.69 95 TYR A C 1
ATOM 746 O O . TYR A 1 95 ? -8.137 6.346 12.232 1.00 87.69 95 TYR A O 1
ATOM 754 N N . LYS A 1 96 ? -8.592 5.483 10.204 1.00 86.81 96 LYS A N 1
ATOM 755 C CA . LYS A 1 96 ? -10.014 5.247 10.477 1.00 86.81 96 LYS A CA 1
ATOM 756 C C . LYS A 1 96 ? -10.206 4.288 11.655 1.00 86.81 96 LYS A C 1
ATOM 758 O O . LYS A 1 96 ? -11.034 4.547 12.524 1.00 86.81 96 LYS A O 1
ATOM 763 N N . GLU A 1 97 ? -9.414 3.221 11.705 1.00 86.19 97 GLU A N 1
ATOM 764 C CA . GLU A 1 97 ? -9.446 2.240 12.788 1.00 86.19 97 GLU A CA 1
ATOM 765 C C . GLU A 1 97 ? -9.073 2.861 14.141 1.00 86.19 97 GLU A C 1
ATOM 767 O O . GLU A 1 97 ? -9.793 2.690 15.126 1.00 86.19 97 GLU A O 1
ATOM 772 N N . MET A 1 98 ? -8.000 3.657 14.183 1.00 84.56 98 MET A N 1
ATOM 773 C CA . MET A 1 98 ? -7.574 4.355 15.399 1.00 84.56 98 MET A CA 1
ATOM 774 C C . MET A 1 98 ? -8.645 5.322 15.923 1.00 84.56 98 MET A C 1
ATOM 776 O O . MET A 1 98 ? -8.812 5.462 17.136 1.00 84.56 98 MET A O 1
ATOM 780 N N . LEU A 1 99 ? -9.390 5.985 15.033 1.00 85.00 99 LEU A N 1
ATOM 781 C CA . LEU A 1 99 ? -10.508 6.846 15.426 1.00 85.00 99 LEU A CA 1
ATOM 782 C C . LEU A 1 99 ? -11.683 6.048 16.001 1.00 85.00 99 LEU A C 1
ATOM 784 O O . LEU A 1 99 ? -12.258 6.454 17.012 1.00 85.00 99 LEU A O 1
ATOM 788 N N . THR A 1 100 ? -12.027 4.909 15.394 1.00 85.56 100 THR A N 1
ATOM 789 C CA . THR A 1 100 ? -13.079 4.024 15.911 1.00 85.56 100 THR A CA 1
ATOM 790 C C . THR A 1 100 ? -12.733 3.508 17.309 1.00 85.56 100 THR A C 1
ATOM 792 O O . THR A 1 100 ? -13.582 3.562 18.197 1.00 85.56 100 THR A O 1
ATOM 795 N N . MET A 1 101 ? -11.483 3.099 17.538 1.00 81.00 101 MET A N 1
ATOM 796 C CA . MET A 1 101 ? -11.007 2.643 18.851 1.00 81.00 101 MET A CA 1
ATOM 797 C C . MET A 1 101 ? -11.156 3.725 19.933 1.00 81.00 101 MET A C 1
ATOM 799 O O . MET A 1 101 ? -11.731 3.460 20.986 1.00 81.00 101 MET A O 1
ATOM 803 N N . LYS A 1 102 ? -10.752 4.975 19.651 1.00 82.00 102 LYS A N 1
ATOM 804 C CA . LYS A 1 102 ? -10.913 6.103 20.594 1.00 82.00 102 LYS A CA 1
ATOM 805 C C . LYS A 1 102 ? -12.374 6.366 20.965 1.00 82.00 102 LYS A C 1
ATOM 807 O O . LYS A 1 102 ? -12.671 6.754 22.095 1.00 82.00 102 LYS A O 1
ATOM 812 N N . HIS A 1 103 ? -13.297 6.185 20.019 1.00 80.31 103 HIS A N 1
ATOM 813 C CA . HIS A 1 103 ? -14.721 6.364 20.291 1.00 80.31 103 HIS A CA 1
ATOM 814 C C . HIS A 1 103 ? -15.268 5.255 21.203 1.00 80.31 103 HIS A C 1
ATOM 816 O O . HIS A 1 103 ? -16.071 5.543 22.094 1.00 80.31 103 HIS A O 1
ATOM 822 N N . LEU A 1 104 ? -14.825 4.010 21.005 1.00 81.44 104 LEU A N 1
ATOM 823 C CA . LEU A 1 104 ? -15.213 2.871 21.838 1.00 81.44 104 LEU A CA 1
ATOM 824 C C . LEU A 1 104 ? -14.682 3.018 23.270 1.00 81.44 104 LEU A C 1
ATOM 826 O O . LEU A 1 104 ? -15.461 2.887 24.211 1.00 81.44 104 LEU A O 1
ATOM 830 N N . GLU A 1 105 ? -13.414 3.407 23.443 1.00 83.75 105 GLU A N 1
ATOM 831 C CA . GLU A 1 105 ? -12.838 3.687 24.769 1.00 83.75 105 GLU A CA 1
ATOM 832 C C . GLU A 1 105 ? -13.608 4.787 25.510 1.00 83.75 105 GLU A C 1
ATOM 834 O O . GLU A 1 105 ? -13.914 4.655 26.696 1.00 83.75 105 GLU A O 1
ATOM 839 N N . LYS A 1 106 ? -13.975 5.872 24.813 1.00 79.75 106 LYS A N 1
ATOM 840 C CA . LYS A 1 106 ? -14.763 6.962 25.406 1.00 79.75 106 LYS A CA 1
ATOM 841 C C . LYS A 1 106 ? -16.159 6.496 25.828 1.00 79.75 106 LYS A C 1
ATOM 843 O O . LYS A 1 106 ? -16.651 6.915 26.873 1.00 79.75 106 LYS A O 1
ATOM 848 N N . PHE A 1 107 ? -16.791 5.629 25.037 1.00 81.38 107 PHE A N 1
ATOM 849 C CA . PHE A 1 107 ? -18.101 5.066 25.359 1.00 81.38 107 PHE A CA 1
ATOM 850 C C . PHE A 1 107 ? -18.040 4.132 26.576 1.00 81.38 107 PHE A C 1
ATOM 852 O O . PHE A 1 107 ? -18.880 4.243 27.467 1.00 81.38 107 PHE A O 1
ATOM 859 N N . GLU A 1 108 ? -17.028 3.263 26.662 1.00 84.62 108 GLU A N 1
ATOM 860 C CA . GLU A 1 108 ? -16.823 2.410 27.841 1.00 84.62 108 GLU A CA 1
ATOM 861 C C . GLU A 1 108 ? -16.539 3.223 29.104 1.00 84.62 108 GLU A C 1
ATOM 863 O O . GLU A 1 108 ? -17.075 2.909 30.168 1.00 84.62 108 GLU A O 1
ATOM 868 N N . LYS A 1 109 ? -15.736 4.287 28.991 1.00 81.25 109 LYS A N 1
ATOM 869 C CA . LYS A 1 109 ? -15.426 5.168 30.120 1.00 81.25 109 LYS A CA 1
ATOM 870 C C . LYS A 1 109 ? -16.678 5.885 30.634 1.00 81.25 109 LYS A C 1
ATOM 872 O O . LYS A 1 109 ? -16.950 5.828 31.827 1.00 81.25 109 LYS A O 1
ATOM 877 N N . ASN A 1 110 ? -17.492 6.439 29.733 1.00 81.75 110 ASN A N 1
ATOM 878 C CA . ASN A 1 110 ? -18.770 7.060 30.091 1.00 81.75 110 ASN A CA 1
ATOM 879 C C . ASN A 1 110 ? -19.749 6.056 30.720 1.00 81.75 110 ASN A C 1
ATOM 881 O O . ASN A 1 110 ? -20.456 6.398 31.660 1.00 81.75 110 ASN A O 1
ATOM 885 N N . LYS A 1 111 ? -19.795 4.808 30.236 1.00 83.75 111 LYS A N 1
ATOM 886 C CA . LYS A 1 111 ? -20.661 3.773 30.820 1.00 83.75 111 LYS A CA 1
ATOM 887 C C . LYS A 1 111 ? -20.243 3.409 32.250 1.00 83.75 111 LYS A C 1
ATOM 889 O O . LYS A 1 111 ? -21.117 3.156 33.067 1.00 83.75 111 LYS A O 1
ATOM 894 N N . LYS A 1 112 ? -18.940 3.391 32.556 1.00 75.81 112 LYS A N 1
ATOM 895 C CA . LYS A 1 112 ? -18.425 3.132 33.914 1.00 75.81 112 LYS A CA 1
ATOM 896 C C . LYS A 1 112 ? -18.644 4.287 34.895 1.00 75.81 112 LYS A C 1
ATOM 898 O O . LYS A 1 112 ? -18.659 4.030 36.083 1.00 75.81 112 LYS A O 1
ATOM 903 N N . GLU A 1 113 ? -18.785 5.527 34.429 1.00 72.12 113 GLU A N 1
ATOM 904 C CA . GLU A 1 113 ? -19.096 6.677 35.301 1.00 72.12 113 GLU A CA 1
ATOM 905 C C . GLU A 1 113 ? -20.589 6.773 35.663 1.00 72.12 113 GLU A C 1
ATOM 907 O O . GLU A 1 113 ? -20.947 7.457 36.617 1.00 72.12 113 GLU A O 1
ATOM 912 N N . VAL A 1 114 ? -21.462 6.111 34.897 1.00 71.38 114 VAL A N 1
ATOM 913 C CA . VAL A 1 114 ? -22.926 6.147 35.076 1.00 71.38 114 VAL A CA 1
ATOM 914 C C . VAL A 1 114 ? -23.449 4.970 35.920 1.00 71.38 114 VAL A C 1
ATOM 916 O O . VAL A 1 114 ? -24.599 5.004 36.355 1.00 71.38 114 VAL A O 1
ATOM 919 N N . ILE A 1 115 ? -22.629 3.939 36.151 1.00 64.88 115 ILE A N 1
ATOM 920 C CA . ILE A 1 115 ? -22.943 2.753 36.974 1.00 64.88 115 ILE A CA 1
ATOM 921 C C . ILE A 1 115 ? -22.216 2.877 38.309 1.00 64.88 115 ILE A C 1
ATOM 923 O O . ILE A 1 115 ? -22.860 2.609 39.345 1.00 64.88 115 ILE A O 1
#

Mean predicted aligned error: 8.26 Å

InterPro domains:
  IPR051327 Multi Antimicrobial Extrusion Protein MepA [PTHR43823] (3-109)

Sequence (115 aa):
MAFSKDAPELITLGSRGLRIDLIFLPVIGYQIVASNYFQAIGKAKISIFLAFLRQVIVLIPIILILPRFWGLNGLWISQPIADIVAAILTSFFLYKEMLTMKHLEKFEKNKKEVI

Organism: NCBI:txid1076179

Radius of gyration: 20.73 Å; Cα contacts (8 Å, |Δi|>4): 64; chains: 1; bounding box: 49×28×63 Å